Protein AF-A0A970J1V3-F1 (afdb_monomer_lite)

Radius 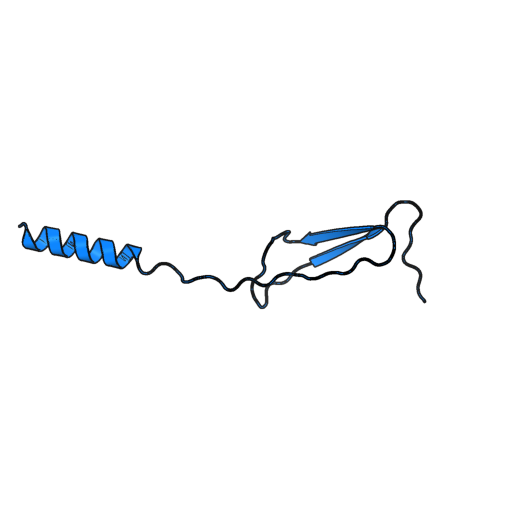of gyration: 24.4 Å; chains: 1; bounding box: 29×21×78 Å

Foldseek 3Di:
DVVVVVVVVVVVVVVVVPPDDDADWDADDDDDDAAWDKDKVVDDRTDHVPDDMDIDTGHDPPDDDDDD

Structure (mmCIF, N/CA/C/O backbone):
data_AF-A0A970J1V3-F1
#
_entry.id   AF-A0A970J1V3-F1
#
loop_
_atom_site.group_PDB
_atom_site.id
_atom_site.type_symbol
_atom_site.label_atom_id
_atom_site.label_alt_id
_atom_site.label_comp_id
_atom_site.label_asym_id
_atom_site.label_entity_id
_atom_site.label_seq_id
_atom_site.pdbx_PDB_ins_code
_atom_site.Cartn_x
_atom_site.Cartn_y
_atom_site.Cartn_z
_atom_site.occupancy
_atom_site.B_iso_or_equiv
_atom_site.auth_seq_id
_atom_site.auth_comp_id
_atom_site.auth_asym_id
_atom_site.auth_atom_id
_atom_site.pdbx_PDB_model_num
ATOM 1 N N . MET A 1 1 ? -11.050 11.714 59.537 1.00 62.41 1 MET A N 1
ATOM 2 C CA . MET A 1 1 ? -10.062 12.055 58.483 1.00 62.41 1 MET A CA 1
ATOM 3 C C . MET A 1 1 ? -9.581 10.846 57.667 1.00 62.41 1 MET A C 1
ATOM 5 O O . MET A 1 1 ? -9.565 10.944 56.452 1.00 62.41 1 MET A O 1
ATOM 9 N N . LYS A 1 2 ? -9.296 9.674 58.266 1.00 66.44 2 LYS A N 1
ATOM 10 C CA . LYS A 1 2 ? -8.875 8.456 57.524 1.00 66.44 2 LYS A CA 1
ATOM 11 C C . LYS A 1 2 ? -9.905 7.910 56.511 1.00 66.44 2 LYS A C 1
ATOM 13 O O . LYS A 1 2 ? -9.521 7.431 55.454 1.00 66.44 2 LYS A O 1
ATOM 18 N N . LYS A 1 3 ? -11.208 8.027 56.806 1.00 64.00 3 LYS A N 1
ATOM 19 C CA . LYS A 1 3 ? -12.301 7.570 55.918 1.00 64.00 3 LYS A CA 1
ATOM 20 C C . LYS A 1 3 ? -12.421 8.400 54.629 1.00 64.00 3 LYS A C 1
ATOM 22 O O . LYS A 1 3 ? -12.711 7.848 53.580 1.00 64.00 3 LYS A O 1
ATOM 27 N N . PHE A 1 4 ? -12.142 9.704 54.710 1.00 73.06 4 PHE A N 1
ATOM 28 C CA . PHE A 1 4 ? -12.125 10.613 53.557 1.00 73.06 4 PHE A CA 1
ATOM 29 C C . PHE A 1 4 ? -10.896 10.362 52.669 1.00 73.06 4 PHE A C 1
ATOM 31 O O . PHE A 1 4 ? -11.004 10.338 51.449 1.00 73.06 4 PHE A O 1
ATOM 38 N N . LEU A 1 5 ? -9.748 10.062 53.292 1.00 74.62 5 LEU A N 1
ATOM 39 C CA . LEU A 1 5 ? -8.528 9.659 52.591 1.00 74.62 5 LEU A CA 1
ATOM 40 C C . LEU A 1 5 ? -8.707 8.331 51.833 1.00 74.62 5 LEU A C 1
ATOM 42 O O . LEU A 1 5 ? -8.278 8.228 50.689 1.00 74.62 5 LEU A O 1
ATOM 46 N N . LEU A 1 6 ? -9.390 7.347 52.434 1.00 77.12 6 LEU A N 1
ATOM 47 C CA . LEU A 1 6 ? -9.728 6.088 51.755 1.00 77.12 6 LEU A CA 1
ATOM 48 C C . LEU A 1 6 ? -10.667 6.296 50.557 1.00 77.12 6 LEU A C 1
ATOM 50 O O . LEU A 1 6 ? -10.499 5.629 49.541 1.00 77.12 6 LEU A O 1
ATOM 54 N N . LEU A 1 7 ? -11.631 7.218 50.668 1.00 77.62 7 LEU A N 1
ATOM 55 C CA . LEU A 1 7 ? -12.587 7.520 49.599 1.00 77.62 7 LEU A CA 1
ATOM 56 C C . LEU A 1 7 ? -11.916 8.234 48.412 1.00 77.62 7 LEU A C 1
ATOM 58 O O . LEU A 1 7 ? -12.196 7.920 47.261 1.00 77.62 7 LEU A O 1
ATOM 62 N N . CYS A 1 8 ? -10.987 9.157 48.678 1.00 77.56 8 CYS A N 1
ATOM 63 C CA . CYS A 1 8 ? -10.172 9.771 47.626 1.00 77.56 8 CYS A CA 1
ATOM 64 C C . CYS A 1 8 ? -9.255 8.752 46.945 1.00 77.56 8 CYS A C 1
ATOM 66 O O . CYS A 1 8 ? -9.100 8.796 45.730 1.00 77.56 8 CYS A O 1
ATOM 68 N N . LEU A 1 9 ? -8.668 7.821 47.704 1.00 78.06 9 LEU A N 1
ATOM 69 C CA . LEU A 1 9 ? -7.788 6.794 47.147 1.00 78.06 9 LEU A CA 1
ATOM 70 C C . LEU A 1 9 ? -8.559 5.810 46.257 1.00 78.06 9 LEU A C 1
ATOM 72 O O . LEU A 1 9 ? -8.064 5.433 45.199 1.00 78.06 9 LEU A O 1
ATOM 76 N N . SER A 1 10 ? -9.784 5.437 46.642 1.00 76.62 10 SER A N 1
ATOM 77 C CA . SER A 1 10 ? -10.643 4.586 45.811 1.00 76.62 10 SER A CA 1
ATOM 78 C C . SER A 1 10 ? -11.134 5.307 44.554 1.00 76.62 10 SER A C 1
ATOM 80 O O . SER A 1 10 ? -11.157 4.708 43.481 1.00 76.62 10 SER A O 1
ATOM 82 N N . PHE A 1 11 ? -11.462 6.599 44.648 1.00 74.75 11 PHE A N 1
ATOM 83 C CA . PHE A 1 11 ? -11.864 7.416 43.500 1.00 74.75 11 PHE A CA 1
ATOM 84 C C . PHE A 1 11 ? -10.705 7.654 42.519 1.00 74.75 11 PHE A C 1
ATOM 86 O O . PHE A 1 11 ? -10.888 7.569 41.307 1.00 74.75 11 PHE A O 1
ATOM 93 N N . LEU A 1 12 ? -9.491 7.866 43.037 1.00 72.50 12 LEU A N 1
ATOM 94 C CA . LEU A 1 12 ? -8.272 7.947 42.232 1.00 72.50 12 LEU A CA 1
ATOM 95 C C . LEU A 1 12 ? -8.004 6.618 41.510 1.00 72.50 12 LEU A C 1
ATOM 97 O O . LEU A 1 12 ? -7.715 6.620 40.319 1.00 72.50 12 LEU A O 1
ATOM 101 N N . LEU A 1 13 ? -8.176 5.482 42.195 1.00 67.38 13 LEU A N 1
ATOM 102 C CA . LEU A 1 13 ? -8.030 4.150 41.602 1.00 67.38 13 LEU A CA 1
ATOM 103 C C . LEU A 1 13 ? -9.038 3.910 40.460 1.00 67.38 13 LEU A C 1
ATOM 105 O O . LEU A 1 13 ? -8.674 3.356 39.429 1.00 67.38 13 LEU A O 1
ATOM 109 N N . LEU A 1 14 ? -10.283 4.374 40.611 1.00 65.81 14 LEU A N 1
ATOM 110 C CA . LEU A 1 14 ? -11.328 4.285 39.583 1.00 65.81 14 LEU A CA 1
ATOM 111 C C . LEU A 1 14 ? -11.002 5.114 38.330 1.00 65.81 14 LEU A C 1
ATOM 113 O O . LEU A 1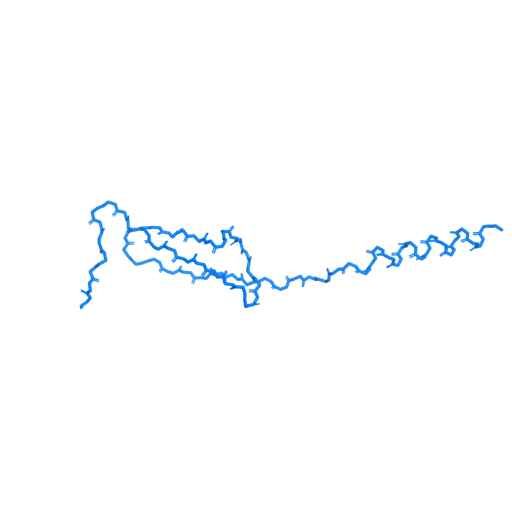 14 ? -11.233 4.641 37.220 1.00 65.81 14 LEU A O 1
ATOM 117 N N 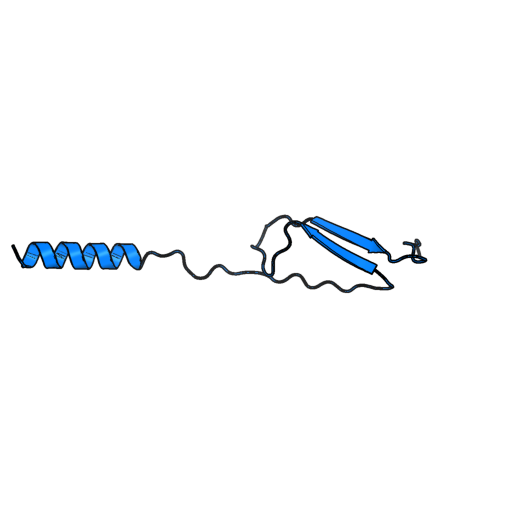. LEU A 1 15 ? -10.410 6.303 38.492 1.00 64.19 15 LEU A N 1
ATOM 118 C CA . LEU A 1 15 ? -9.978 7.158 37.376 1.00 64.19 15 LEU A CA 1
ATOM 119 C C . LEU A 1 15 ? -8.842 6.533 36.543 1.00 64.19 15 LEU A C 1
ATOM 121 O O . LEU A 1 15 ? -8.760 6.775 35.341 1.00 64.19 15 LEU A O 1
ATOM 125 N N . PHE A 1 16 ? -7.987 5.703 37.150 1.00 60.81 16 PHE A N 1
ATOM 126 C CA . PHE A 1 16 ? -6.934 4.970 36.431 1.00 60.81 16 PHE A CA 1
ATOM 127 C C . PHE A 1 16 ? -7.465 3.767 35.635 1.00 60.81 16 PHE A C 1
ATOM 129 O O . PHE A 1 16 ? -6.853 3.372 34.643 1.00 60.81 16 PHE A O 1
ATOM 136 N N . VAL A 1 17 ? -8.600 3.186 36.038 1.00 61.19 17 VAL A N 1
ATOM 137 C CA . VAL A 1 17 ? -9.159 1.968 35.420 1.00 61.19 17 VAL A CA 1
ATOM 138 C C . VAL A 1 17 ? -10.088 2.280 34.238 1.00 61.19 17 VAL A C 1
ATOM 140 O O . VAL A 1 17 ? -10.334 1.412 33.405 1.00 61.19 17 VAL A O 1
ATOM 143 N N . THR A 1 18 ? -10.525 3.529 34.057 1.00 66.38 18 THR A N 1
ATOM 144 C CA . THR A 1 18 ? -11.288 3.971 32.870 1.00 66.38 18 THR A CA 1
ATOM 145 C C . THR A 1 18 ? -10.412 4.196 31.625 1.00 66.38 18 THR A C 1
ATOM 147 O O . THR A 1 18 ? -10.730 5.014 30.762 1.00 66.38 18 THR A O 1
ATOM 150 N N . GLY A 1 19 ? -9.284 3.489 31.527 1.00 62.50 19 GLY A N 1
ATOM 151 C CA . GLY A 1 19 ? -8.403 3.510 30.364 1.00 62.50 19 GLY A CA 1
ATOM 152 C C . GLY A 1 19 ? -9.088 2.917 29.130 1.00 62.50 19 GLY A C 1
ATOM 153 O O . GLY A 1 19 ? -9.690 1.847 29.192 1.00 62.50 19 GLY A O 1
ATOM 154 N N . CYS A 1 20 ? -8.994 3.632 28.005 1.00 66.00 20 CYS A N 1
ATOM 155 C CA . CYS A 1 20 ? -9.490 3.227 26.689 1.00 66.00 20 CYS A CA 1
ATOM 156 C C . CYS A 1 20 ? -9.117 1.759 26.395 1.00 66.00 20 CYS A C 1
ATOM 158 O O . CYS A 1 20 ? -7.936 1.413 26.408 1.00 66.00 20 CYS A O 1
ATOM 160 N N . GLY A 1 21 ? -10.126 0.908 26.170 1.00 67.88 21 GLY A N 1
ATOM 161 C CA . GLY A 1 21 ? -9.957 -0.530 25.943 1.00 67.88 21 GLY A CA 1
ATOM 162 C C . GLY A 1 21 ? -9.067 -0.876 24.736 1.00 67.88 21 GLY A C 1
ATOM 163 O O . GLY A 1 21 ? -8.680 0.009 23.966 1.00 67.88 21 GLY A O 1
ATOM 164 N N . PRO A 1 22 ? -8.731 -2.166 24.543 1.00 68.62 22 PRO A N 1
ATOM 165 C CA . PRO A 1 22 ? -7.799 -2.591 23.503 1.00 68.62 22 PRO A CA 1
ATOM 166 C C . PRO A 1 22 ? -8.288 -2.147 22.120 1.00 68.62 22 PRO A C 1
ATOM 168 O O . PRO A 1 22 ? -9.368 -2.527 21.664 1.00 68.62 22 PRO A O 1
ATOM 171 N N . LYS A 1 23 ? -7.488 -1.315 21.445 1.00 73.19 23 LYS A N 1
ATOM 172 C CA . LYS A 1 23 ? -7.787 -0.850 20.089 1.00 73.19 23 LYS A CA 1
ATOM 173 C C . LYS A 1 23 ? -7.661 -2.032 19.134 1.00 73.19 23 LYS A C 1
ATOM 175 O O . LYS A 1 23 ? -6.622 -2.683 19.078 1.00 73.19 23 LYS A O 1
ATOM 180 N N . LYS A 1 24 ? -8.721 -2.313 18.375 1.00 86.25 24 LYS A N 1
ATOM 181 C CA . LYS A 1 24 ? -8.676 -3.331 17.324 1.00 86.25 24 LYS A CA 1
ATOM 182 C C . LYS A 1 24 ? -7.871 -2.792 16.144 1.00 86.25 24 LYS A C 1
ATOM 184 O O . LYS A 1 24 ? -8.347 -1.915 15.425 1.00 86.25 24 LYS A O 1
ATOM 189 N N . GLU A 1 25 ? -6.673 -3.327 15.961 1.00 93.00 25 GLU A N 1
ATOM 190 C CA . GLU A 1 25 ? -5.790 -2.992 14.847 1.00 93.00 25 GLU A CA 1
ATOM 191 C C . GLU A 1 25 ? -5.896 -4.037 13.730 1.00 93.00 25 GLU A C 1
ATOM 193 O O . GLU A 1 25 ? -6.043 -5.237 13.971 1.00 93.00 25 GLU A O 1
ATOM 198 N N . LEU A 1 26 ? -5.853 -3.560 12.491 1.00 94.38 26 LEU A N 1
ATOM 199 C CA . LEU A 1 26 ? -5.879 -4.345 11.264 1.00 94.38 26 LEU A CA 1
ATOM 200 C C . LEU A 1 26 ? -4.476 -4.391 10.663 1.00 94.38 26 LEU A C 1
ATOM 202 O O . LEU A 1 26 ? -3.744 -3.406 10.720 1.00 94.38 26 LEU A O 1
ATOM 206 N N . ARG A 1 27 ? -4.116 -5.516 10.044 1.00 94.06 27 ARG A N 1
ATOM 207 C CA . ARG A 1 27 ? -2.845 -5.670 9.327 1.00 94.06 27 ARG A CA 1
ATOM 208 C C . ARG A 1 27 ? -3.071 -5.595 7.824 1.00 94.06 27 ARG A C 1
ATOM 210 O O . ARG A 1 27 ? -3.980 -6.244 7.310 1.00 94.06 27 ARG A O 1
ATOM 217 N N . LEU A 1 28 ? -2.216 -4.848 7.131 1.00 93.38 28 LEU A N 1
ATOM 218 C CA . LEU A 1 28 ? -2.173 -4.855 5.672 1.00 93.38 28 LEU A CA 1
ATOM 219 C C . LEU A 1 28 ? -1.448 -6.114 5.197 1.00 93.38 28 LEU A C 1
ATOM 221 O O . LEU A 1 28 ? -0.356 -6.428 5.668 1.00 93.38 28 LEU A O 1
ATOM 225 N N . LYS A 1 29 ? -2.063 -6.834 4.260 1.00 93.75 29 LYS A N 1
ATOM 226 C CA . LYS A 1 29 ? -1.437 -7.949 3.552 1.00 93.75 29 LYS A CA 1
ATOM 227 C C . LYS A 1 29 ? -1.262 -7.527 2.102 1.00 93.75 29 LYS A C 1
ATOM 229 O O . LYS A 1 29 ? -2.255 -7.276 1.427 1.00 93.75 29 LYS A O 1
ATOM 234 N N . VAL A 1 30 ? -0.018 -7.458 1.644 1.00 92.25 30 VAL A N 1
ATOM 235 C CA . VAL A 1 30 ? 0.310 -7.088 0.265 1.00 92.25 30 VAL A CA 1
ATOM 236 C C . VAL A 1 30 ? 1.181 -8.174 -0.351 1.00 92.25 30 VAL A C 1
ATOM 238 O O . VAL A 1 30 ? 2.018 -8.761 0.332 1.00 92.25 30 VAL A O 1
ATOM 241 N N . GLN A 1 31 ? 0.953 -8.460 -1.629 1.00 94.50 31 GLN A N 1
ATOM 242 C CA . GLN A 1 31 ? 1.774 -9.356 -2.431 1.00 94.50 31 GLN A CA 1
ATOM 243 C C . GLN A 1 31 ? 2.467 -8.527 -3.508 1.00 94.50 31 GLN A C 1
ATOM 245 O O . GLN A 1 31 ? 1.803 -7.806 -4.249 1.00 94.50 31 GLN A O 1
ATOM 250 N N . ILE A 1 32 ? 3.791 -8.626 -3.578 1.00 93.25 32 ILE A N 1
ATOM 251 C CA . ILE A 1 32 ? 4.593 -7.985 -4.621 1.00 93.25 32 ILE A CA 1
ATOM 252 C C . ILE A 1 32 ? 4.796 -9.013 -5.737 1.00 93.25 32 ILE A C 1
ATOM 254 O O . ILE A 1 32 ? 5.122 -10.168 -5.463 1.00 93.25 32 ILE A O 1
ATOM 258 N N . VAL A 1 33 ? 4.553 -8.601 -6.980 1.00 93.31 33 VAL A N 1
ATOM 259 C CA . VAL A 1 33 ? 4.808 -9.395 -8.188 1.00 93.31 33 VAL A CA 1
ATOM 260 C C . VAL A 1 33 ? 5.883 -8.669 -8.994 1.00 93.31 33 VAL A C 1
ATOM 262 O O . VAL A 1 33 ? 5.717 -7.489 -9.295 1.00 93.31 33 VAL A O 1
ATOM 265 N N . GLY A 1 34 ? 6.968 -9.368 -9.334 1.00 93.06 34 GLY A N 1
ATOM 266 C CA . GLY A 1 34 ? 8.184 -8.754 -9.882 1.00 93.06 34 GLY A CA 1
ATOM 267 C C . GLY A 1 34 ? 9.088 -8.165 -8.792 1.00 93.06 34 GLY A C 1
ATOM 268 O O . GLY A 1 34 ? 8.871 -8.412 -7.606 1.00 93.06 34 GLY A O 1
ATOM 269 N N . GLU A 1 35 ? 10.096 -7.388 -9.196 1.00 96.44 35 GLU A N 1
ATOM 270 C CA . GLU A 1 35 ? 11.062 -6.786 -8.272 1.00 96.44 35 GLU A CA 1
ATOM 271 C C . GLU A 1 35 ? 10.722 -5.331 -7.954 1.00 96.44 35 GLU A C 1
ATOM 273 O O . GLU A 1 35 ? 10.628 -4.462 -8.826 1.00 96.44 35 GLU A O 1
ATOM 278 N N . GLY A 1 36 ? 10.590 -5.056 -6.662 1.00 96.12 36 GLY A N 1
ATOM 279 C CA . GLY A 1 36 ? 10.334 -3.724 -6.142 1.00 96.12 36 GLY A CA 1
ATOM 280 C C . GLY A 1 36 ? 10.055 -3.752 -4.649 1.00 96.12 36 GLY A C 1
ATOM 281 O O . GLY A 1 36 ? 10.168 -4.784 -3.986 1.00 96.12 36 GLY A O 1
ATOM 282 N N . TYR A 1 37 ? 9.646 -2.607 -4.124 1.00 96.06 37 TYR A N 1
ATOM 283 C CA . TYR A 1 37 ? 9.207 -2.458 -2.744 1.00 96.06 37 TYR A CA 1
ATOM 284 C C . TYR A 1 37 ? 8.008 -1.511 -2.647 1.00 96.06 37 TYR A C 1
ATOM 286 O O . TYR A 1 37 ? 7.573 -0.894 -3.623 1.00 96.06 37 TYR A O 1
ATOM 294 N N . LEU A 1 38 ? 7.436 -1.427 -1.448 1.00 96.25 38 LEU A N 1
ATOM 295 C CA . LEU A 1 38 ? 6.281 -0.589 -1.153 1.00 96.25 38 LEU A CA 1
ATOM 296 C C . LEU A 1 38 ? 6.662 0.466 -0.125 1.00 96.25 38 LEU A C 1
ATOM 298 O O . LEU A 1 38 ? 7.245 0.155 0.914 1.00 96.25 38 LEU A O 1
ATOM 302 N N . LEU A 1 39 ? 6.255 1.699 -0.385 1.00 97.19 39 LEU A N 1
ATOM 303 C CA . LEU A 1 39 ? 6.235 2.770 0.599 1.00 97.19 39 LEU A CA 1
ATOM 304 C C . LEU A 1 39 ? 4.794 2.951 1.066 1.00 97.19 39 LEU A C 1
ATOM 306 O O . LEU A 1 39 ? 3.890 3.107 0.247 1.00 97.19 39 LEU A O 1
ATOM 310 N N . THR A 1 40 ? 4.575 2.888 2.376 1.00 96.81 40 THR A N 1
ATOM 311 C CA . THR A 1 40 ? 3.241 3.000 2.981 1.00 96.81 40 THR A CA 1
ATOM 312 C C . THR A 1 40 ? 3.189 4.222 3.883 1.00 96.81 40 THR A C 1
ATOM 314 O O . THR A 1 40 ? 4.072 4.410 4.716 1.00 96.81 40 THR A O 1
ATOM 317 N N . GLU A 1 41 ? 2.153 5.042 3.735 1.00 97.06 41 GLU A N 1
ATOM 318 C CA . GLU A 1 41 ? 1.964 6.279 4.488 1.00 97.06 41 GLU A CA 1
ATOM 319 C C . GLU A 1 41 ? 0.544 6.322 5.081 1.00 97.06 41 GLU A C 1
ATOM 321 O O . GLU A 1 41 ? -0.431 6.354 4.326 1.00 97.06 41 GLU A O 1
ATOM 326 N N . PRO A 1 42 ? 0.402 6.317 6.421 1.00 95.75 42 PRO A N 1
ATOM 327 C CA . PRO A 1 42 ? 1.473 6.199 7.418 1.00 95.75 42 PRO A CA 1
ATOM 328 C C . PRO A 1 42 ? 2.061 4.777 7.485 1.00 95.75 42 PRO A C 1
ATOM 330 O O . PRO A 1 42 ? 1.317 3.811 7.393 1.00 95.75 42 PRO A O 1
ATOM 333 N N . ASN A 1 43 ? 3.370 4.627 7.724 1.00 95.25 43 ASN A N 1
ATOM 334 C CA . ASN A 1 43 ? 3.989 3.306 7.903 1.00 95.25 43 ASN A CA 1
ATOM 335 C C . ASN A 1 43 ? 3.775 2.798 9.337 1.00 95.25 43 ASN A C 1
ATOM 337 O O . ASN A 1 43 ? 4.462 3.226 10.268 1.00 95.25 43 ASN A O 1
ATOM 341 N N . LYS A 1 44 ? 2.797 1.909 9.523 1.00 94.19 44 LYS A N 1
ATOM 342 C CA . LYS A 1 44 ? 2.441 1.327 10.824 1.00 94.19 44 LYS A CA 1
ATOM 343 C C . LYS A 1 44 ? 2.328 -0.191 10.741 1.00 94.19 44 LYS A C 1
ATOM 345 O O . LYS A 1 44 ? 1.956 -0.754 9.714 1.00 94.19 44 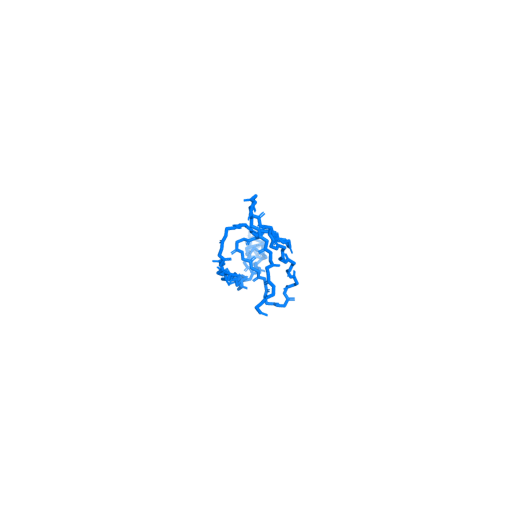LYS A O 1
ATOM 350 N N . SER A 1 45 ? 2.567 -0.851 11.872 1.00 90.81 45 SER A N 1
ATOM 351 C CA . SER A 1 45 ? 2.329 -2.290 12.049 1.00 90.81 45 SER A CA 1
ATOM 352 C C . SER A 1 45 ? 0.838 -2.655 12.124 1.00 90.81 45 SER A C 1
ATOM 354 O O . SER A 1 45 ? 0.483 -3.819 11.917 1.00 90.81 45 SER A O 1
ATOM 356 N N . GLY A 1 46 ? -0.025 -1.673 12.405 1.00 93.94 46 GLY A N 1
ATOM 357 C CA . GLY A 1 46 ? -1.464 -1.836 12.563 1.00 93.94 46 GLY A CA 1
ATOM 358 C C . GLY A 1 46 ? -2.236 -0.557 12.230 1.00 93.94 46 GLY A C 1
ATOM 359 O O . GLY A 1 46 ? -1.782 0.552 12.513 1.00 93.94 46 GLY A O 1
ATOM 360 N N . TYR A 1 47 ? -3.415 -0.726 11.632 1.00 94.81 47 TYR A N 1
ATOM 361 C CA . TYR A 1 47 ? -4.284 0.360 11.171 1.00 94.81 47 TYR A CA 1
ATOM 362 C C . TYR A 1 47 ? -5.667 0.250 11.788 1.00 94.81 47 TYR A C 1
ATOM 364 O O . TYR A 1 47 ? -6.158 -0.845 12.078 1.00 94.81 47 TYR A O 1
ATOM 372 N N . ARG A 1 48 ? -6.338 1.383 11.966 1.00 94.31 48 ARG A N 1
ATOM 373 C CA . ARG A 1 48 ? -7.736 1.374 12.399 1.00 94.31 48 ARG A CA 1
ATOM 374 C C . ARG A 1 48 ? -8.650 1.101 11.214 1.00 94.31 48 ARG A C 1
ATOM 376 O O . ARG A 1 48 ? -8.355 1.435 10.070 1.00 94.31 48 ARG A O 1
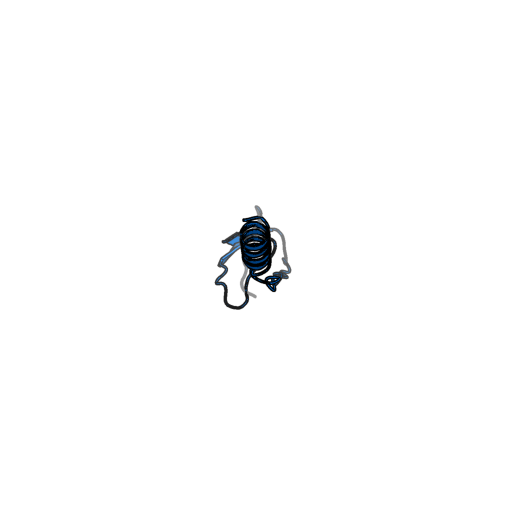ATOM 383 N N . LYS A 1 49 ? -9.815 0.519 11.492 1.00 93.00 49 LYS A N 1
ATOM 384 C CA . LYS A 1 49 ? -10.870 0.409 10.481 1.00 93.00 49 LYS A CA 1
ATOM 385 C C . LYS A 1 49 ? -11.258 1.814 10.002 1.00 93.00 49 LYS A C 1
ATOM 387 O O . LYS A 1 49 ? -11.592 2.658 10.828 1.00 93.00 49 LYS A O 1
ATOM 392 N N . GLY A 1 50 ? -11.245 2.022 8.686 1.00 93.00 50 GLY A N 1
ATOM 393 C CA . GLY A 1 50 ? -11.565 3.309 8.063 1.00 93.00 50 GLY A CA 1
ATOM 394 C C . GLY A 1 50 ? -10.411 4.315 8.045 1.00 93.00 50 GLY A C 1
ATOM 395 O O . GLY A 1 50 ? -10.620 5.438 7.606 1.00 93.00 50 GLY A O 1
ATOM 396 N N . GLU A 1 51 ? -9.216 3.942 8.511 1.00 95.31 51 GLU A N 1
ATOM 397 C CA . GLU A 1 51 ? -8.016 4.760 8.328 1.00 95.31 51 GLU A CA 1
ATOM 398 C C . GLU A 1 51 ? -7.616 4.775 6.848 1.00 95.31 51 GLU A C 1
ATOM 400 O O . GLU A 1 51 ? -7.562 3.725 6.206 1.00 95.31 51 GLU A O 1
ATOM 405 N N . GLU A 1 52 ? -7.356 5.967 6.311 1.00 96.25 52 GLU A N 1
ATOM 406 C CA . GLU A 1 52 ? -6.835 6.133 4.958 1.00 96.25 52 GLU A CA 1
ATOM 407 C C . GLU A 1 52 ? -5.335 5.829 4.945 1.00 96.25 52 GLU A C 1
ATOM 409 O O . GLU A 1 52 ? -4.579 6.313 5.791 1.00 96.25 52 GLU A O 1
ATOM 414 N N . VAL A 1 53 ? -4.912 5.001 3.990 1.00 96.31 53 VAL A N 1
ATOM 415 C CA . VAL A 1 53 ? -3.516 4.589 3.838 1.00 96.31 53 VAL A CA 1
ATOM 416 C C . VAL A 1 53 ? -3.119 4.725 2.379 1.00 96.31 53 VAL A C 1
ATOM 418 O O . VAL A 1 53 ? -3.739 4.124 1.500 1.00 96.31 53 VAL A O 1
ATOM 421 N N . LYS A 1 54 ? -2.056 5.484 2.121 1.00 97.31 54 LYS A N 1
ATOM 422 C CA . LYS A 1 54 ? -1.460 5.616 0.796 1.00 97.31 54 LYS A CA 1
ATOM 423 C C . LYS A 1 54 ? -0.353 4.582 0.631 1.00 97.31 54 LYS A C 1
ATOM 425 O O . LYS A 1 54 ? 0.551 4.498 1.458 1.00 97.31 54 LYS A O 1
ATOM 430 N N . ILE A 1 55 ? -0.410 3.814 -0.453 1.00 96.31 55 ILE A N 1
ATOM 431 C CA . ILE A 1 55 ? 0.609 2.821 -0.805 1.00 96.31 55 ILE A CA 1
ATOM 432 C C . ILE A 1 55 ? 1.197 3.203 -2.159 1.00 96.31 55 ILE A C 1
ATOM 434 O O . ILE A 1 55 ? 0.468 3.328 -3.141 1.00 96.31 55 ILE A O 1
ATOM 438 N N . THR A 1 56 ? 2.514 3.375 -2.209 1.00 96.94 56 THR A N 1
ATOM 439 C CA . THR A 1 56 ? 3.262 3.668 -3.434 1.00 96.94 56 THR A CA 1
ATOM 440 C C . THR A 1 56 ? 4.152 2.477 -3.762 1.00 96.94 56 THR A C 1
ATOM 442 O O . THR A 1 56 ? 5.003 2.102 -2.956 1.00 96.94 56 THR A O 1
ATOM 445 N N . ALA A 1 57 ? 3.957 1.878 -4.937 1.00 96.62 57 ALA A N 1
ATOM 446 C CA . ALA A 1 57 ? 4.831 0.827 -5.445 1.00 96.62 57 ALA A CA 1
ATOM 447 C C . ALA A 1 57 ? 6.032 1.442 -6.165 1.00 96.62 57 ALA A C 1
ATOM 449 O O . ALA A 1 57 ? 5.862 2.293 -7.038 1.00 96.62 57 ALA A O 1
ATOM 450 N N . VAL A 1 58 ? 7.233 0.999 -5.799 1.00 97.00 58 VAL A N 1
ATOM 451 C CA . VAL A 1 58 ? 8.491 1.450 -6.393 1.00 97.00 58 VAL A CA 1
ATOM 452 C C . VAL A 1 58 ? 9.181 0.238 -7.022 1.00 97.00 58 VAL A C 1
ATOM 454 O O . VAL A 1 58 ? 9.529 -0.691 -6.291 1.00 97.00 58 VAL A O 1
ATOM 457 N N . PRO A 1 59 ? 9.344 0.196 -8.355 1.00 97.12 59 PRO A N 1
ATOM 458 C CA . PRO A 1 59 ? 10.067 -0.887 -9.006 1.00 97.12 59 PRO A CA 1
ATOM 459 C C . PRO A 1 59 ? 11.569 -0.762 -8.720 1.00 97.12 59 PRO A C 1
ATOM 461 O O . PRO A 1 59 ? 12.080 0.344 -8.533 1.00 97.12 59 PRO A O 1
ATOM 464 N N . HIS A 1 60 ? 12.276 -1.890 -8.690 1.00 97.62 60 HIS A N 1
ATOM 465 C CA . HIS A 1 60 ? 13.740 -1.877 -8.698 1.00 97.62 60 HIS A CA 1
ATOM 466 C C . HIS A 1 60 ? 14.286 -1.520 -10.088 1.00 97.62 60 HIS A C 1
ATOM 468 O O . HIS A 1 60 ? 13.568 -1.549 -11.091 1.00 97.62 60 HIS A O 1
ATOM 474 N N . ASP A 1 61 ? 15.581 -1.211 -10.152 1.00 97.06 61 ASP A N 1
ATOM 475 C CA . ASP A 1 61 ? 16.267 -0.902 -11.404 1.00 97.06 61 ASP A CA 1
ATOM 476 C C . ASP A 1 61 ? 16.093 -2.026 -12.437 1.00 97.06 61 ASP A C 1
ATOM 478 O O . ASP A 1 61 ? 16.234 -3.212 -12.136 1.00 97.06 61 ASP A O 1
ATOM 482 N N . GLY A 1 62 ? 15.770 -1.644 -13.674 1.00 95.75 62 GLY A N 1
ATOM 483 C CA . GLY A 1 62 ? 15.503 -2.582 -14.768 1.00 95.75 62 GLY A CA 1
ATOM 484 C C . GLY A 1 62 ? 14.090 -3.178 -14.783 1.00 95.75 62 GLY A C 1
ATOM 485 O O . GLY A 1 62 ? 13.744 -3.855 -15.750 1.00 95.75 62 GLY A O 1
ATOM 486 N N . TYR A 1 63 ? 13.253 -2.894 -13.779 1.00 96.31 63 TYR A N 1
ATOM 487 C CA . TYR A 1 63 ? 11.849 -3.302 -13.748 1.00 96.31 63 TYR A CA 1
ATOM 488 C C . TYR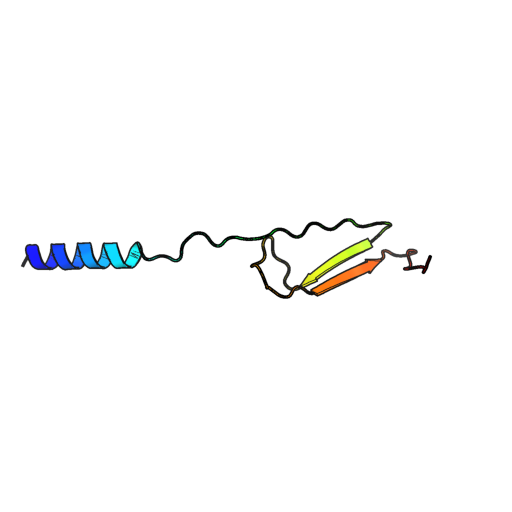 A 1 63 ? 10.927 -2.130 -14.080 1.00 96.31 63 TYR A C 1
ATOM 490 O O . TYR A 1 63 ? 11.130 -0.996 -13.650 1.00 96.31 63 TYR A O 1
ATOM 498 N N . VAL A 1 64 ? 9.880 -2.412 -14.853 1.00 94.31 64 VAL A N 1
ATOM 499 C CA . VAL A 1 64 ? 8.861 -1.431 -15.235 1.00 94.31 64 VAL A CA 1
ATOM 500 C C . VAL A 1 64 ? 7.474 -2.024 -15.069 1.00 94.31 64 VAL A C 1
ATOM 502 O O . VAL A 1 64 ? 7.271 -3.227 -15.224 1.00 94.31 64 VAL A O 1
ATOM 505 N N . PHE A 1 65 ? 6.497 -1.162 -14.804 1.00 93.19 65 PHE A N 1
ATOM 506 C CA . PHE A 1 65 ? 5.097 -1.551 -14.889 1.00 93.19 65 PHE A CA 1
ATOM 507 C C . PHE A 1 65 ? 4.695 -1.611 -16.360 1.00 93.19 65 PHE A C 1
ATOM 509 O O . PHE A 1 65 ? 4.450 -0.582 -16.992 1.00 93.19 65 PHE A O 1
ATOM 516 N N . SER A 1 66 ? 4.642 -2.816 -16.918 1.00 89.31 66 SER A N 1
ATOM 517 C CA . SER A 1 66 ? 4.015 -3.042 -18.214 1.00 89.31 66 SER A CA 1
ATOM 518 C C . SER A 1 66 ? 2.511 -3.234 -18.035 1.00 89.31 66 SER A C 1
ATOM 520 O O . SER A 1 66 ? 2.039 -3.800 -17.047 1.00 89.31 66 SER A O 1
ATOM 522 N N . LYS A 1 67 ? 1.735 -2.732 -18.998 1.00 83.19 67 LYS A N 1
ATOM 523 C CA . LYS A 1 67 ? 0.343 -3.158 -19.144 1.00 83.19 67 LYS A CA 1
ATOM 524 C C . LYS A 1 67 ? 0.354 -4.552 -19.770 1.00 83.19 67 LYS A C 1
ATOM 526 O O . LYS A 1 67 ? 1.163 -4.796 -20.665 1.00 83.19 67 LYS A O 1
ATOM 531 N N . LEU A 1 68 ? -0.500 -5.433 -19.255 1.00 65.69 68 LEU A N 1
ATOM 532 C CA . LEU A 1 68 ? -0.832 -6.704 -19.901 1.00 65.69 68 LEU A CA 1
ATOM 533 C C . LEU A 1 68 ? -1.430 -6.458 -21.290 1.00 65.69 68 LEU A C 1
ATOM 535 O O . LEU A 1 68 ? -2.159 -5.445 -21.433 1.00 65.69 68 LEU A O 1
#

Sequence (68 aa):
MKKFLLLCLSFLLLLFVTGCGPKKELRLKVQIVGEGYLLTEPNKSGYRKGEEVKITAVPHDGYVFSKL

pLDDT: mean 85.62, std 12.69, range [60.81, 97.62]

Secondary structure (DSSP, 8-state):
-HHHHHHHHHHHHHHHH---PPP--B-------SSEEEEEES--S-B-TT---EEEEEEPTT------